Protein AF-A0A351NXV7-F1 (afdb_monomer_lite)

Secondary structure (DSSP, 8-state):
----EE----BPPPPTTS-TTSS--PBPTT--HHHHHHHHHHHHHTT-SEE---TT--HHHHHHGGGG--

Foldseek 3Di:
DDAAEDEDAQFDDDPPVAPPPRDDGHGDPCDDLVNLLVVVLVVVVVPHPHYDYDHNQDPSNVVSCVVVDD

Structure (mmCIF, N/CA/C/O backbone):
data_AF-A0A351NXV7-F1
#
_entry.id   AF-A0A351NXV7-F1
#
loop_
_atom_site.group_PDB
_atom_site.id
_atom_site.type_symbol
_atom_site.label_atom_id
_atom_site.label_alt_id
_atom_site.label_comp_id
_atom_site.label_asym_id
_atom_site.label_entity_id
_atom_site.label_seq_id
_atom_site.pdbx_PDB_ins_code
_atom_site.Cartn_x
_atom_site.Cartn_y
_atom_site.Cartn_z
_atom_site.occupancy
_atom_site.B_iso_or_equiv
_atom_site.auth_seq_id
_atom_site.auth_comp_id
_atom_site.auth_asym_id
_atom_site.auth_atom_id
_atom_site.pdbx_PDB_model_num
ATOM 1 N N . SER A 1 1 ? -6.165 -0.905 22.913 1.00 72.81 1 SER A N 1
ATOM 2 C CA . SER A 1 1 ? -5.646 -1.767 21.828 1.00 72.81 1 SER A CA 1
ATOM 3 C C . SER A 1 1 ? -4.265 -1.269 21.427 1.00 72.81 1 SER A C 1
ATOM 5 O O . SER A 1 1 ? -3.995 -0.085 21.597 1.00 72.81 1 SER A O 1
ATOM 7 N N . LYS A 1 2 ? -3.358 -2.148 20.978 1.00 82.94 2 LYS A N 1
ATOM 8 C CA . LYS A 1 2 ? -2.072 -1.710 20.406 1.00 82.94 2 LYS A CA 1
ATOM 9 C C . LYS A 1 2 ? -2.302 -1.204 18.983 1.00 82.94 2 LYS A C 1
ATOM 11 O O . LYS A 1 2 ? -3.080 -1.813 18.256 1.00 82.94 2 LYS A O 1
ATOM 16 N N . ASN A 1 3 ? -1.596 -0.146 18.595 1.00 93.69 3 ASN A N 1
ATOM 17 C CA . ASN A 1 3 ? -1.540 0.285 17.203 1.00 93.69 3 ASN A CA 1
ATOM 18 C C . ASN A 1 3 ? -0.523 -0.592 16.461 1.00 93.69 3 ASN A C 1
ATOM 20 O O . ASN A 1 3 ? 0.630 -0.680 16.884 1.00 93.69 3 ASN A O 1
ATOM 24 N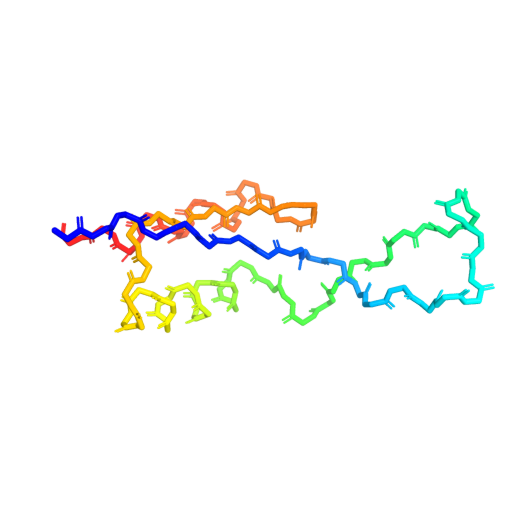 N . ILE A 1 4 ? -0.951 -1.250 15.385 1.00 96.12 4 ILE A N 1
ATOM 25 C CA . ILE A 1 4 ? -0.113 -2.122 14.554 1.00 96.12 4 ILE A CA 1
ATOM 26 C C . ILE A 1 4 ? 0.085 -1.448 13.197 1.00 96.12 4 ILE A C 1
ATOM 28 O O . ILE A 1 4 ? -0.887 -1.125 12.514 1.00 96.12 4 ILE A O 1
ATOM 32 N N . GLY A 1 5 ? 1.348 -1.234 12.824 1.00 96.75 5 GLY A N 1
ATOM 33 C CA . GLY A 1 5 ? 1.742 -0.693 11.525 1.00 96.75 5 GLY A CA 1
ATOM 34 C C . GLY A 1 5 ? 2.216 -1.782 10.568 1.00 96.75 5 GLY A C 1
ATOM 35 O O . GLY A 1 5 ? 3.001 -2.639 10.969 1.00 96.75 5 GLY A O 1
ATOM 36 N N . VAL A 1 6 ? 1.768 -1.730 9.311 1.00 97.44 6 VAL A N 1
ATOM 37 C CA . VAL A 1 6 ? 2.185 -2.650 8.240 1.00 97.44 6 VAL A CA 1
ATOM 38 C C . VAL A 1 6 ? 2.550 -1.862 6.980 1.00 97.44 6 VAL A C 1
ATOM 40 O O . VAL A 1 6 ? 1.861 -0.915 6.599 1.00 97.44 6 VAL A O 1
ATOM 43 N N . TYR A 1 7 ? 3.647 -2.248 6.332 1.00 96.25 7 TYR A N 1
ATOM 44 C CA . TYR A 1 7 ? 4.104 -1.700 5.057 1.00 96.25 7 TYR A CA 1
ATOM 45 C C . TYR A 1 7 ? 4.942 -2.762 4.329 1.00 96.25 7 TYR A C 1
ATOM 47 O O . TYR A 1 7 ? 5.700 -3.489 4.971 1.00 96.25 7 TYR A O 1
ATOM 55 N N . ALA A 1 8 ? 4.805 -2.871 3.006 1.00 93.94 8 ALA A N 1
ATOM 56 C CA . ALA A 1 8 ? 5.570 -3.824 2.199 1.00 93.94 8 ALA A CA 1
ATOM 57 C C . ALA A 1 8 ? 6.395 -3.123 1.108 1.00 93.94 8 ALA A C 1
ATOM 59 O O . ALA A 1 8 ? 6.165 -1.956 0.785 1.00 93.94 8 ALA A O 1
ATOM 60 N N . ASN A 1 9 ? 7.375 -3.847 0.561 1.00 92.12 9 ASN A N 1
ATOM 61 C CA . ASN A 1 9 ? 8.165 -3.422 -0.594 1.00 92.12 9 ASN A CA 1
ATOM 62 C C . ASN A 1 9 ? 7.459 -3.811 -1.904 1.00 92.12 9 ASN A C 1
ATOM 64 O O . ASN A 1 9 ? 6.874 -4.888 -1.997 1.00 92.12 9 ASN A O 1
ATOM 68 N N . GLY A 1 10 ? 7.610 -2.981 -2.934 1.00 90.12 10 GLY A N 1
ATOM 69 C CA . GLY A 1 10 ? 7.240 -3.268 -4.323 1.00 90.12 10 GLY A CA 1
ATOM 70 C C . GLY A 1 10 ? 8.364 -3.902 -5.148 1.00 90.12 10 GLY A C 1
ATOM 71 O O . GLY A 1 10 ? 8.269 -3.968 -6.370 1.00 90.12 10 GLY A O 1
ATOM 72 N N . PHE A 1 11 ? 9.444 -4.350 -4.508 1.00 85.81 11 PHE A N 1
ATOM 73 C CA . PHE A 1 11 ? 10.573 -5.005 -5.170 1.00 85.81 11 PHE A CA 1
ATOM 74 C C . PHE A 1 11 ? 10.409 -6.521 -5.189 1.00 85.81 11 PHE A C 1
ATOM 76 O O . PHE A 1 11 ? 9.868 -7.118 -4.254 1.00 85.81 11 PHE A O 1
ATOM 83 N N . ARG A 1 12 ? 10.906 -7.161 -6.249 1.00 80.50 12 ARG A N 1
ATOM 84 C CA . ARG A 1 12 ? 11.084 -8.614 -6.264 1.00 80.50 12 ARG A CA 1
ATOM 85 C C . ARG A 1 12 ? 12.121 -9.017 -5.202 1.00 80.50 12 ARG A C 1
ATOM 87 O O . ARG A 1 12 ? 13.027 -8.230 -4.916 1.00 80.50 12 ARG A O 1
ATOM 94 N N . PRO A 1 13 ? 12.019 -10.226 -4.618 1.00 73.00 13 PRO A N 1
ATOM 95 C CA . PRO A 1 13 ? 13.043 -10.731 -3.712 1.00 73.00 13 PRO A CA 1
ATOM 96 C C . PRO A 1 13 ? 14.410 -10.711 -4.402 1.00 73.00 13 PRO A C 1
ATOM 98 O O . PRO A 1 13 ? 14.573 -11.285 -5.480 1.00 73.00 13 PRO A O 1
ATOM 101 N N . ILE A 1 14 ? 15.386 -10.045 -3.789 1.00 67.56 14 ILE A N 1
ATOM 102 C CA . ILE A 1 14 ? 16.768 -10.067 -4.265 1.00 67.56 14 ILE A CA 1
ATOM 103 C C . ILE A 1 14 ? 17.401 -11.345 -3.715 1.00 67.56 14 ILE A C 1
ATOM 105 O O . ILE A 1 14 ? 17.339 -11.613 -2.517 1.00 67.56 14 ILE A O 1
ATOM 109 N N . SER A 1 15 ? 17.985 -12.153 -4.596 1.00 64.81 15 SER A N 1
ATOM 110 C CA . SER A 1 15 ? 18.799 -13.300 -4.195 1.00 64.81 15 SER A CA 1
ATOM 111 C C . SER A 1 15 ? 20.003 -12.832 -3.367 1.00 64.81 15 SER A C 1
ATOM 113 O O . 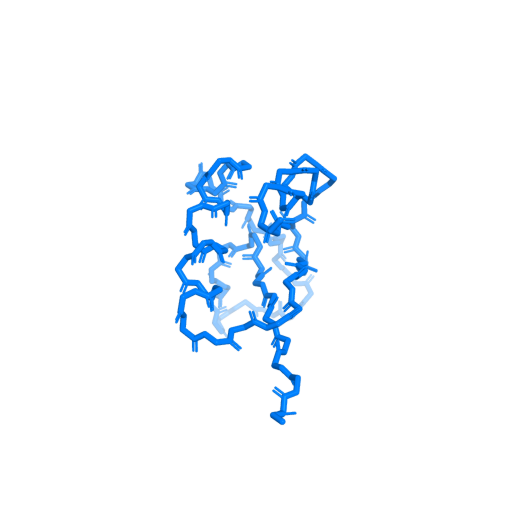SER A 1 15 ? 20.701 -11.908 -3.783 1.00 64.81 15 SER A O 1
ATOM 115 N N . ASN A 1 16 ? 20.329 -13.526 -2.269 1.00 64.31 16 ASN A N 1
ATOM 116 C CA . ASN A 1 16 ? 21.532 -13.265 -1.454 1.00 64.31 16 ASN A CA 1
ATOM 117 C C . ASN A 1 16 ? 22.862 -13.479 -2.215 1.00 64.31 16 ASN A C 1
ATOM 119 O O . ASN A 1 16 ? 23.936 -13.339 -1.637 1.00 64.31 16 ASN A O 1
ATOM 123 N N . THR A 1 17 ? 22.807 -13.854 -3.495 1.00 64.06 17 THR A N 1
ATOM 124 C CA . THR A 1 17 ? 23.969 -14.005 -4.382 1.00 64.06 17 THR A CA 1
ATOM 125 C C . THR A 1 17 ? 24.400 -12.701 -5.055 1.00 64.06 17 THR A C 1
ATOM 127 O O . THR A 1 17 ? 25.421 -12.698 -5.735 1.00 64.06 17 THR A O 1
ATOM 130 N N . ILE A 1 18 ? 23.637 -11.612 -4.910 1.00 61.44 18 ILE A N 1
ATOM 131 C CA . ILE A 1 18 ? 23.966 -10.298 -5.477 1.00 61.44 18 ILE A CA 1
ATOM 132 C C . ILE A 1 18 ? 24.545 -9.419 -4.364 1.00 61.44 18 ILE A C 1
ATOM 134 O O . ILE A 1 18 ? 23.978 -9.343 -3.273 1.00 61.44 18 ILE A O 1
ATOM 138 N N . GLN A 1 19 ? 25.686 -8.766 -4.613 1.00 62.78 19 GLN A N 1
ATOM 139 C CA . GLN A 1 19 ? 26.258 -7.827 -3.645 1.00 62.78 19 GLN A CA 1
ATOM 140 C C . GLN A 1 19 ? 25.283 -6.663 -3.413 1.00 62.78 19 GLN A C 1
ATOM 142 O O . GLN A 1 19 ? 24.597 -6.231 -4.336 1.00 62.78 19 GLN A O 1
ATOM 147 N N . ALA A 1 20 ? 25.241 -6.129 -2.188 1.00 61.66 20 ALA A N 1
ATOM 148 C CA . ALA A 1 20 ? 24.233 -5.158 -1.737 1.00 61.66 20 ALA A CA 1
ATOM 149 C C . ALA A 1 20 ? 24.074 -3.896 -2.617 1.00 61.66 20 ALA A C 1
ATOM 151 O O . ALA A 1 20 ? 23.046 -3.232 -2.529 1.00 61.66 20 ALA A O 1
ATOM 152 N N . ASN A 1 21 ? 25.059 -3.587 -3.468 1.00 63.94 21 ASN A N 1
ATOM 153 C CA . ASN A 1 21 ? 25.087 -2.404 -4.334 1.00 63.94 21 ASN A CA 1
ATOM 154 C C . ASN A 1 21 ? 25.125 -2.732 -5.840 1.00 63.94 21 ASN A C 1
ATOM 156 O O . ASN A 1 21 ? 25.255 -1.815 -6.643 1.00 63.94 21 ASN A O 1
ATOM 160 N N . ASP A 1 22 ? 25.057 -4.010 -6.223 1.00 63.28 22 ASP A N 1
ATOM 161 C CA . ASP A 1 22 ? 25.395 -4.467 -7.584 1.00 63.28 22 ASP A CA 1
ATOM 162 C C . ASP A 1 22 ? 24.169 -4.942 -8.390 1.00 63.28 22 ASP A C 1
ATOM 164 O O . ASP A 1 22 ? 24.275 -5.390 -9.528 1.00 63.28 22 ASP A O 1
ATOM 168 N N . GLY A 1 23 ? 22.969 -4.829 -7.809 1.00 58.50 23 GLY A N 1
ATOM 169 C CA . GLY A 1 23 ? 21.706 -5.169 -8.459 1.00 58.50 23 GLY A CA 1
ATOM 170 C C . GLY A 1 23 ? 20.709 -4.021 -8.395 1.00 58.50 23 GLY A C 1
ATOM 171 O O . GLY A 1 23 ? 20.372 -3.544 -7.313 1.00 58.50 23 GLY A O 1
ATOM 172 N N . TYR A 1 24 ? 20.180 -3.608 -9.547 1.00 61.22 24 TYR A N 1
ATOM 173 C CA . TYR A 1 24 ? 18.963 -2.802 -9.577 1.00 61.22 24 TYR A CA 1
ATOM 174 C C . TYR A 1 24 ? 17.810 -3.642 -9.019 1.00 61.22 24 TYR A C 1
ATOM 176 O O . TYR A 1 24 ? 17.519 -4.721 -9.540 1.00 61.22 24 TYR A O 1
ATOM 184 N N . SER A 1 25 ? 17.142 -3.158 -7.970 1.00 68.88 25 SER A N 1
ATOM 185 C CA . SER A 1 25 ? 15.916 -3.786 -7.475 1.00 68.88 25 SER A CA 1
ATOM 186 C C . SER A 1 25 ? 14.861 -3.770 -8.577 1.00 68.88 25 SER A C 1
ATOM 188 O O . SER A 1 25 ? 14.366 -2.711 -8.961 1.00 68.88 25 SER A O 1
ATOM 190 N N . ILE A 1 26 ? 14.520 -4.948 -9.099 1.00 78.19 26 ILE A N 1
ATOM 191 C CA . ILE A 1 26 ? 13.486 -5.080 -10.125 1.00 78.19 26 ILE A CA 1
ATOM 192 C C . ILE A 1 26 ? 12.126 -4.906 -9.452 1.00 78.19 26 ILE A C 1
ATOM 194 O O . ILE A 1 26 ? 11.816 -5.578 -8.462 1.00 78.19 26 ILE A O 1
ATOM 198 N N . MET A 1 27 ? 11.316 -4.005 -9.999 1.00 81.75 27 MET A N 1
ATOM 199 C CA . MET A 1 27 ? 9.941 -3.810 -9.555 1.00 81.75 27 MET A CA 1
ATOM 200 C C . MET A 1 27 ? 9.112 -5.073 -9.784 1.00 81.75 27 MET A C 1
ATOM 202 O O . MET A 1 27 ? 9.290 -5.799 -10.764 1.00 81.75 27 MET A O 1
ATOM 206 N N . ARG A 1 28 ? 8.183 -5.328 -8.870 1.00 83.69 28 ARG A N 1
ATOM 207 C CA . ARG A 1 28 ? 7.122 -6.307 -9.073 1.00 83.69 28 ARG A CA 1
ATOM 208 C C . ARG A 1 28 ? 6.177 -5.806 -10.159 1.00 83.69 28 ARG A C 1
ATOM 210 O O . ARG A 1 28 ? 5.636 -4.711 -10.061 1.00 83.69 28 ARG A O 1
ATOM 217 N N . ASP A 1 29 ? 6.004 -6.613 -11.191 1.00 84.00 29 ASP A N 1
ATOM 218 C CA . ASP A 1 29 ? 5.026 -6.428 -12.264 1.00 84.00 29 ASP A CA 1
ATOM 219 C C . ASP A 1 29 ? 3.612 -6.847 -11.836 1.00 84.00 29 ASP A C 1
ATOM 221 O O . ASP A 1 29 ? 2.636 -6.398 -12.426 1.00 84.00 29 ASP A O 1
ATOM 225 N N . ASP A 1 30 ? 3.504 -7.655 -10.780 1.00 86.19 30 ASP A N 1
ATOM 226 C CA . ASP A 1 30 ? 2.256 -8.160 -10.200 1.00 86.19 30 ASP A CA 1
ATOM 227 C C . ASP A 1 30 ? 1.726 -7.316 -9.027 1.00 86.19 30 ASP A C 1
ATOM 229 O O . ASP A 1 30 ? 0.910 -7.792 -8.239 1.00 86.19 30 ASP A O 1
ATOM 233 N N . LEU A 1 31 ? 2.219 -6.084 -8.862 1.00 91.31 31 LEU A N 1
ATOM 234 C CA . LEU A 1 31 ? 1.839 -5.213 -7.750 1.00 91.31 31 LEU A CA 1
ATOM 235 C C . LEU A 1 31 ? 1.395 -3.831 -8.235 1.00 91.31 31 LEU A C 1
ATOM 237 O O . LEU A 1 31 ? 1.993 -2.799 -7.902 1.00 91.31 31 LEU A O 1
ATOM 241 N N . ALA A 1 32 ? 0.321 -3.803 -9.023 1.00 94.88 32 ALA A N 1
ATOM 242 C CA . ALA A 1 32 ? -0.331 -2.554 -9.374 1.00 94.88 32 ALA A CA 1
ATOM 243 C C . ALA A 1 32 ? -0.984 -1.918 -8.125 1.00 94.88 32 ALA A C 1
ATOM 245 O O . ALA A 1 32 ? -1.169 -2.575 -7.093 1.00 94.88 32 ALA A O 1
ATOM 246 N N . PRO A 1 33 ? -1.376 -0.632 -8.185 1.00 96.94 33 PRO A N 1
ATOM 247 C CA . PRO A 1 33 ? -2.032 0.042 -7.064 1.00 96.94 33 PRO A CA 1
ATOM 248 C C . PRO A 1 33 ? -3.239 -0.712 -6.483 1.00 96.94 33 PRO A C 1
ATOM 250 O O . PRO A 1 33 ? -3.400 -0.755 -5.264 1.00 96.94 33 PRO A O 1
ATOM 253 N N . GLN A 1 34 ? -4.068 -1.321 -7.336 1.00 97.69 34 GLN A N 1
ATOM 254 C CA . GLN A 1 34 ? -5.245 -2.081 -6.898 1.00 97.69 34 GLN A CA 1
ATOM 255 C C . GLN A 1 34 ? -4.859 -3.372 -6.167 1.00 97.69 34 GLN A C 1
ATOM 257 O O . GLN A 1 34 ? -5.446 -3.675 -5.132 1.00 97.69 34 GLN A O 1
ATOM 262 N N . ASP A 1 35 ? -3.829 -4.081 -6.634 1.00 97.00 35 ASP A N 1
ATOM 263 C CA . ASP A 1 35 ? -3.349 -5.305 -5.981 1.00 97.00 35 ASP A CA 1
ATOM 264 C C . ASP A 1 35 ? -2.856 -5.004 -4.559 1.00 97.00 35 ASP A C 1
ATOM 266 O O . ASP A 1 35 ? -3.179 -5.711 -3.603 1.00 97.00 35 ASP A O 1
ATOM 270 N N . TYR A 1 36 ? -2.136 -3.889 -4.387 1.00 97.56 36 TYR A N 1
ATOM 271 C CA . TYR A 1 36 ? -1.687 -3.439 -3.068 1.00 97.56 36 TYR A CA 1
ATOM 272 C C . TYR A 1 36 ? -2.852 -3.097 -2.132 1.00 97.56 36 TYR A C 1
ATOM 274 O O . TYR A 1 36 ? -2.795 -3.399 -0.937 1.00 97.56 36 TYR A O 1
ATOM 282 N N . LEU A 1 37 ? -3.927 -2.499 -2.660 1.00 98.00 37 LEU A N 1
ATOM 283 C CA . LEU A 1 37 ? -5.127 -2.209 -1.878 1.00 98.00 37 LEU A CA 1
ATOM 284 C C . LEU A 1 37 ? -5.797 -3.491 -1.363 1.00 98.00 37 LEU A C 1
ATOM 286 O O . LEU A 1 37 ? -6.243 -3.509 -0.214 1.00 98.00 37 LEU A O 1
ATOM 290 N N . GLU A 1 38 ? -5.844 -4.564 -2.156 1.00 98.06 38 GLU A N 1
ATOM 291 C CA . GLU A 1 38 ? -6.420 -5.838 -1.704 1.00 98.06 38 GLU A CA 1
ATOM 292 C C . GLU A 1 38 ? -5.635 -6.441 -0.535 1.00 98.06 38 GLU A C 1
ATOM 294 O O . GLU A 1 38 ? -6.227 -6.832 0.476 1.00 98.06 38 GLU A O 1
ATOM 299 N N . PHE A 1 39 ? -4.300 -6.427 -0.598 1.00 97.62 39 PHE A N 1
ATOM 300 C CA . PHE A 1 39 ? -3.475 -6.823 0.548 1.00 97.62 39 PHE A CA 1
ATOM 301 C C . PHE A 1 39 ? -3.728 -5.930 1.764 1.00 97.62 39 PHE A C 1
ATOM 303 O O . PHE A 1 39 ? -3.889 -6.421 2.881 1.00 97.62 39 PHE A O 1
ATOM 310 N N . ALA A 1 40 ? -3.831 -4.619 1.558 1.00 97.94 40 ALA A N 1
ATOM 311 C CA . ALA A 1 40 ? -4.059 -3.677 2.640 1.00 97.94 40 ALA A CA 1
ATOM 312 C C . ALA A 1 40 ? -5.422 -3.871 3.332 1.00 97.94 40 ALA A C 1
ATOM 314 O O . ALA A 1 40 ? -5.517 -3.741 4.556 1.00 97.94 40 ALA A O 1
ATOM 315 N N . ARG A 1 41 ? -6.467 -4.252 2.583 1.00 98.06 41 ARG A N 1
ATOM 316 C CA . ARG A 1 41 ? -7.768 -4.654 3.146 1.00 98.06 41 ARG A CA 1
ATOM 317 C C . ARG A 1 41 ? -7.637 -5.894 4.023 1.00 98.06 41 ARG A C 1
ATOM 319 O O . ARG A 1 41 ? -8.164 -5.905 5.135 1.00 98.06 41 ARG A O 1
ATOM 326 N N . GLN A 1 42 ? -6.895 -6.902 3.567 1.00 98.19 42 GLN A N 1
ATOM 327 C CA . GLN A 1 42 ? -6.627 -8.103 4.363 1.00 98.19 42 GLN A CA 1
ATOM 328 C C . GLN A 1 42 ? -5.871 -7.757 5.651 1.00 98.19 42 GLN A C 1
ATOM 330 O O . GLN A 1 42 ? -6.256 -8.202 6.730 1.00 98.19 42 GLN A O 1
ATOM 335 N N . TRP A 1 43 ? -4.843 -6.907 5.578 1.00 97.75 43 TRP A N 1
ATOM 336 C CA . TRP A 1 43 ? -4.097 -6.474 6.763 1.00 97.75 43 TRP A CA 1
ATOM 337 C C . TRP A 1 43 ? -4.975 -5.724 7.765 1.00 97.75 43 TRP A C 1
ATOM 339 O O . TRP A 1 43 ? -4.849 -5.958 8.967 1.00 97.75 43 TRP A O 1
ATOM 349 N N . LYS A 1 44 ? -5.895 -4.870 7.294 1.00 96.44 44 LYS A N 1
ATOM 350 C CA . LYS A 1 44 ? -6.868 -4.196 8.164 1.00 96.44 44 LYS A CA 1
ATOM 351 C C . LYS A 1 44 ? -7.751 -5.209 8.902 1.00 96.44 44 LYS A C 1
ATOM 353 O O . LYS A 1 44 ? -7.894 -5.105 10.117 1.00 96.44 44 LYS A O 1
ATOM 358 N N . VAL A 1 45 ? -8.284 -6.217 8.202 1.00 96.38 45 VAL A N 1
ATOM 359 C CA . VAL A 1 45 ? -9.083 -7.303 8.814 1.00 96.38 45 VAL A CA 1
ATOM 360 C C . VAL A 1 45 ? -8.278 -8.077 9.865 1.00 96.38 45 VAL A C 1
ATOM 362 O O . VAL A 1 45 ? -8.820 -8.462 10.897 1.00 96.38 45 VAL A O 1
ATOM 365 N N . 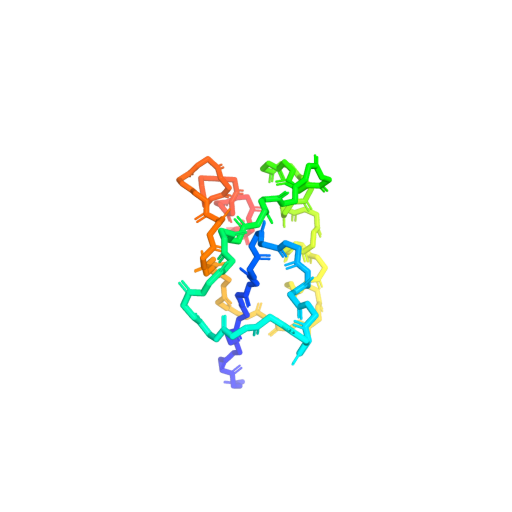LEU A 1 46 ? -6.972 -8.249 9.647 1.00 96.38 46 LEU A N 1
ATOM 366 C CA . LEU A 1 46 ? -6.054 -8.900 10.587 1.00 96.38 46 LEU A CA 1
ATOM 367 C C . LEU A 1 46 ? -5.599 -7.996 11.752 1.00 96.38 46 LEU A C 1
ATOM 369 O O . LEU A 1 46 ? -4.829 -8.441 12.603 1.00 96.38 46 LEU A O 1
ATOM 373 N N . GLY A 1 47 ? -6.074 -6.748 11.822 1.00 95.44 47 GLY A N 1
ATOM 374 C CA . GLY A 1 47 ? -5.837 -5.841 12.947 1.00 95.44 47 GLY A CA 1
ATOM 375 C C . GLY A 1 47 ? -4.776 -4.763 12.721 1.00 95.44 47 GLY A C 1
ATOM 376 O O . GLY A 1 47 ? -4.385 -4.099 13.683 1.00 95.44 47 GLY A O 1
ATOM 377 N N . ALA A 1 48 ? -4.306 -4.551 11.487 1.00 96.44 48 ALA A N 1
ATOM 378 C CA . ALA A 1 48 ? -3.468 -3.396 11.171 1.00 96.44 48 ALA A CA 1
ATOM 379 C C . ALA A 1 48 ? -4.266 -2.092 11.332 1.00 96.44 48 ALA A C 1
ATOM 381 O O . ALA A 1 48 ? -5.340 -1.922 10.756 1.00 96.44 48 ALA A O 1
ATOM 382 N N . THR A 1 49 ? -3.716 -1.150 12.097 1.00 95.06 49 THR A N 1
ATOM 383 C CA . THR A 1 49 ? -4.325 0.165 12.357 1.00 95.06 49 THR A CA 1
ATOM 384 C C . THR A 1 49 ? -3.629 1.290 11.596 1.00 95.06 49 THR A C 1
ATOM 386 O O . THR A 1 49 ? -4.150 2.397 11.517 1.00 95.06 49 THR A O 1
ATOM 389 N N . ILE A 1 50 ? -2.430 1.031 11.067 1.00 96.12 50 ILE A N 1
ATOM 390 C CA . ILE A 1 50 ? -1.656 1.954 10.236 1.00 96.12 50 ILE A CA 1
ATOM 391 C C . ILE A 1 50 ? -1.143 1.157 9.036 1.00 96.12 50 ILE A C 1
ATOM 393 O O . ILE A 1 50 ? -0.479 0.136 9.213 1.00 96.12 50 ILE A O 1
ATOM 397 N N . VAL A 1 51 ? -1.434 1.621 7.822 1.00 97.62 51 VAL A N 1
ATOM 398 C CA . VAL A 1 51 ? -0.933 1.006 6.587 1.00 97.62 51 VAL A CA 1
ATOM 399 C C . VAL A 1 51 ? -0.188 2.052 5.770 1.00 97.62 51 VAL A C 1
ATOM 401 O O . VAL A 1 51 ? -0.707 3.143 5.538 1.00 97.62 51 VAL A O 1
ATOM 404 N N . GLY A 1 52 ? 1.035 1.723 5.362 1.00 97.00 52 GLY A N 1
ATOM 405 C CA . GLY A 1 52 ? 1.893 2.575 4.540 1.00 97.00 52 GLY A CA 1
ATOM 406 C C . GLY A 1 52 ? 2.512 1.803 3.382 1.00 97.00 52 GLY A C 1
ATOM 407 O O . GLY A 1 52 ? 2.008 0.753 2.995 1.00 97.00 52 GLY A O 1
ATOM 408 N N . GLY A 1 53 ? 3.618 2.310 2.848 1.00 96.06 53 GLY A N 1
ATOM 409 C CA . GLY A 1 53 ? 4.400 1.677 1.788 1.00 96.06 53 GLY A CA 1
ATOM 410 C C . GLY A 1 53 ? 5.893 1.857 2.031 1.00 96.06 53 GLY A C 1
ATOM 411 O O . GLY A 1 53 ? 6.300 2.802 2.706 1.00 96.06 53 GLY A O 1
ATOM 412 N N . CYS A 1 54 ? 6.696 0.931 1.513 1.00 93.50 54 CYS A N 1
ATOM 413 C CA . CYS A 1 54 ? 8.152 1.029 1.528 1.00 93.50 54 CYS A CA 1
ATOM 414 C C . CYS A 1 54 ? 8.699 1.344 0.128 1.00 93.50 54 CYS A C 1
ATOM 416 O O . CYS A 1 54 ? 8.032 1.954 -0.707 1.00 93.50 54 CYS A O 1
ATOM 418 N N . CYS A 1 55 ? 9.915 0.885 -0.149 1.00 90.44 55 CYS A N 1
ATOM 419 C CA . CYS A 1 55 ? 10.546 0.978 -1.448 1.00 90.44 55 CYS A CA 1
ATOM 420 C C . CYS A 1 55 ? 9.675 0.341 -2.544 1.00 90.44 55 CYS A C 1
ATOM 422 O O . CYS A 1 55 ? 9.216 -0.792 -2.401 1.00 90.44 55 CYS A O 1
ATOM 424 N N . GLY A 1 56 ? 9.454 1.064 -3.642 1.00 90.50 56 GLY A N 1
A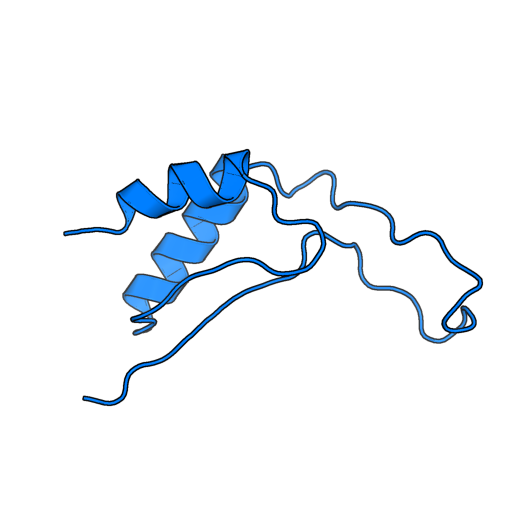TOM 425 C CA . GLY A 1 56 ? 8.639 0.600 -4.770 1.00 90.50 56 GLY A CA 1
ATOM 426 C C . GLY A 1 56 ? 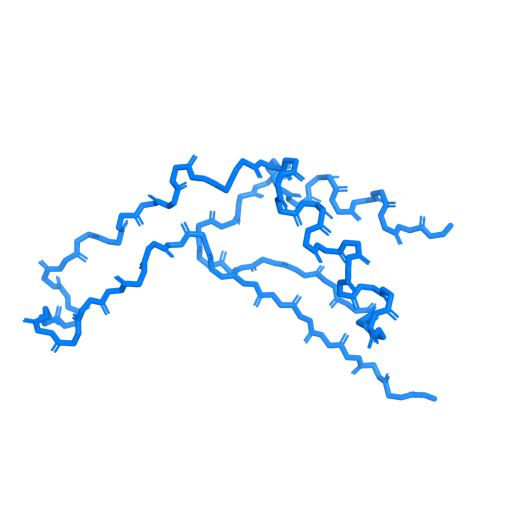7.121 0.745 -4.593 1.00 90.50 56 GLY A C 1
ATOM 427 O O . GLY A 1 56 ? 6.386 0.393 -5.508 1.00 90.50 56 GLY A O 1
ATOM 428 N N . ILE A 1 57 ? 6.637 1.274 -3.465 1.00 96.00 57 ILE A N 1
ATOM 429 C CA . ILE A 1 57 ? 5.222 1.633 -3.283 1.00 96.00 57 ILE A CA 1
ATOM 430 C C . ILE A 1 57 ? 5.081 3.145 -3.470 1.00 96.00 57 ILE A C 1
ATOM 432 O O . ILE A 1 57 ? 5.573 3.927 -2.658 1.00 96.00 57 ILE A O 1
ATOM 436 N N . GLY A 1 58 ? 4.454 3.548 -4.575 1.00 94.69 58 GLY A N 1
ATOM 437 C CA . GLY A 1 58 ? 4.385 4.939 -5.021 1.00 94.69 58 GLY A CA 1
ATOM 438 C C . GLY A 1 58 ? 3.127 5.690 -4.569 1.00 94.69 58 GLY A C 1
ATOM 439 O O . GLY A 1 58 ? 2.239 5.113 -3.930 1.00 94.69 58 GLY A O 1
ATOM 440 N N . PRO A 1 59 ? 3.016 6.986 -4.916 1.00 97.44 59 PRO A N 1
ATOM 441 C CA . PRO A 1 59 ? 1.837 7.802 -4.628 1.00 97.44 59 PRO A CA 1
ATOM 442 C C . PRO A 1 59 ? 0.523 7.189 -5.126 1.00 97.44 59 PRO A C 1
ATOM 444 O O . PRO A 1 59 ? -0.495 7.311 -4.449 1.00 97.44 59 PRO A O 1
ATOM 447 N N . GLU A 1 60 ? 0.541 6.496 -6.265 1.00 97.06 60 GLU A N 1
ATOM 448 C CA . GLU A 1 60 ? -0.631 5.846 -6.854 1.00 97.06 60 GLU A CA 1
ATOM 449 C C . GLU A 1 60 ? -1.165 4.731 -5.944 1.00 97.06 60 GLU A C 1
ATOM 451 O O . GLU A 1 60 ? -2.373 4.630 -5.731 1.00 97.06 60 GLU A O 1
ATOM 456 N N . HIS A 1 61 ? -0.273 3.934 -5.344 1.00 97.69 61 HIS A N 1
ATOM 457 C CA . HIS A 1 61 ? -0.633 2.923 -4.346 1.00 97.69 61 HIS A CA 1
ATOM 458 C C . HIS A 1 61 ? -1.180 3.575 -3.072 1.00 97.69 61 HIS A C 1
ATOM 460 O O . HIS A 1 61 ? -2.240 3.189 -2.580 1.00 97.69 61 HIS A O 1
ATOM 466 N N . ILE A 1 62 ? -0.481 4.590 -2.548 1.00 97.88 62 ILE A N 1
ATOM 467 C CA . ILE A 1 62 ? -0.860 5.275 -1.301 1.00 97.88 62 ILE A CA 1
ATOM 468 C C . ILE A 1 62 ? -2.219 5.975 -1.430 1.00 97.88 62 ILE A C 1
ATOM 470 O O . ILE A 1 62 ? -3.015 5.944 -0.489 1.00 97.88 62 ILE A O 1
ATOM 474 N N . ALA A 1 63 ? -2.524 6.562 -2.590 1.00 98.12 63 ALA A N 1
ATOM 475 C CA . ALA A 1 63 ? -3.802 7.220 -2.848 1.00 98.12 63 ALA A CA 1
ATOM 476 C C . ALA A 1 63 ? -4.993 6.268 -2.646 1.00 98.12 63 ALA A C 1
ATOM 478 O O . ALA A 1 63 ? -6.013 6.661 -2.071 1.00 98.12 63 ALA A O 1
ATOM 479 N N . LEU A 1 64 ? -4.845 5.005 -3.052 1.00 98.31 64 LEU A N 1
ATOM 480 C CA . LEU A 1 64 ? -5.890 3.995 -2.914 1.00 98.31 64 LEU A CA 1
ATOM 481 C C . LEU A 1 64 ? -6.091 3.523 -1.468 1.00 98.31 64 LEU A C 1
ATOM 483 O O . LEU A 1 64 ? -7.214 3.172 -1.104 1.00 98.31 64 LEU A O 1
ATOM 487 N N . LEU A 1 65 ? -5.075 3.616 -0.600 1.00 97.88 65 LEU A N 1
ATOM 488 C CA . LEU A 1 65 ? -5.208 3.279 0.827 1.00 97.88 65 LEU A CA 1
ATOM 489 C C . LEU A 1 65 ? -6.233 4.158 1.560 1.00 97.88 65 LEU A C 1
ATOM 491 O O . LEU A 1 65 ? -6.712 3.783 2.630 1.00 97.88 65 LEU A O 1
ATOM 495 N N . LYS A 1 66 ? -6.636 5.304 0.988 1.00 96.69 66 LYS A N 1
ATOM 496 C CA . LYS A 1 66 ? -7.746 6.113 1.517 1.00 96.69 66 LYS A CA 1
ATOM 497 C C . LYS A 1 66 ? -9.044 5.305 1.643 1.00 96.69 66 LYS A C 1
ATOM 499 O O . LYS A 1 66 ? -9.828 5.598 2.541 1.00 96.69 66 LYS A O 1
ATOM 504 N N . ALA A 1 67 ? -9.244 4.284 0.807 1.00 96.62 67 ALA A N 1
ATOM 505 C CA . ALA A 1 67 ? -10.401 3.391 0.864 1.00 96.62 67 ALA A CA 1
ATOM 506 C C . ALA A 1 67 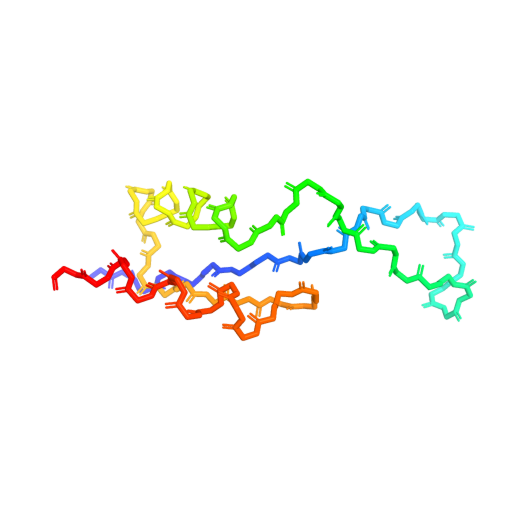? -10.441 2.495 2.118 1.00 96.62 67 ALA A C 1
ATOM 508 O O . ALA A 1 67 ? -11.435 1.815 2.343 1.00 96.62 67 ALA A O 1
ATOM 509 N N . LEU A 1 68 ? -9.376 2.475 2.928 1.00 95.69 68 LEU A N 1
ATOM 510 C CA . LEU A 1 68 ? -9.336 1.762 4.208 1.00 95.69 68 LEU A CA 1
ATOM 511 C C . LEU A 1 68 ? -9.892 2.584 5.369 1.00 95.69 68 LEU A C 1
ATOM 513 O O . LEU A 1 68 ? -9.963 2.067 6.480 1.00 95.69 68 LEU A O 1
ATOM 517 N N . LYS A 1 69 ? -10.217 3.862 5.164 1.00 87.44 69 LYS A N 1
ATOM 518 C CA . LYS A 1 69 ? -10.869 4.671 6.196 1.00 87.44 69 LYS A CA 1
ATOM 519 C C . LYS A 1 69 ? -12.321 4.212 6.321 1.00 87.44 69 LYS A C 1
ATOM 521 O O . LYS A 1 69 ? -12.967 4.004 5.298 1.00 87.44 69 LYS A O 1
ATOM 526 N N . ASP A 1 70 ? -12.765 4.008 7.558 1.00 68.25 70 ASP A N 1
ATOM 527 C CA . ASP A 1 70 ? -14.180 3.777 7.871 1.00 68.25 70 ASP A CA 1
ATOM 528 C C . ASP A 1 70 ? -15.006 5.049 7.632 1.00 68.25 70 ASP A C 1
ATOM 530 O O . ASP A 1 70 ? -14.446 6.158 7.829 1.00 68.25 70 ASP A O 1
#

Radius of gyration: 13.86 Å; chains: 1; bounding box: 40×22×34 Å

pLDDT: mean 87.8, std 12.86, range [58.5, 98.31]

Sequence (70 aa):
SKNIGVYANGFRPISNTIQANDGYSIMRDDLAPQDYLEFARQWKVLGATIVGGCCGIGPEHIALLKALKD